Protein AF-A0A8G2BH22-F1 (afdb_monomer_lite)

Organism: NCBI:txid1123362

Secondary structure (DSSP, 8-state):
------------------------PPPPHHHHHHHHHHHHHHHHHH-BTTBEEEE-TTT--EEEEEEEEEEEEEEEETTEEEEEEEEE-TT--EEEEEEEEEEETTEEEEEEEEES-HHHHHHHHHTTSEE-

Radius of gyration: 24.38 Å; chains: 1; bounding box: 88×48×44 Å

Foldseek 3Di:
DDDDDDDDDDDDDPPPPPDDPPDPDPDDPVRLVQQVVQVVVVQVVQDDPQFHFDQDPVVRDTWTWHWDAWDSDWKDQPQKIKTKTWTATPVRDIKIKIFIWHDDPPHIDTPDIDISPVVVVVVCVVVVRIGD

pLDDT: mean 88.22, std 17.77, range [38.31, 98.69]

Structure (mmCIF, N/CA/C/O backbone):
data_AF-A0A8G2BH22-F1
#
_entry.id   AF-A0A8G2BH22-F1
#
loop_
_atom_site.group_PDB
_atom_site.id
_atom_site.type_symbol
_atom_site.label_atom_id
_atom_site.label_alt_id
_atom_site.label_comp_id
_atom_site.label_asym_id
_atom_site.label_entity_id
_atom_site.label_seq_id
_atom_site.pdbx_PDB_ins_code
_atom_site.Cartn_x
_atom_site.Cartn_y
_atom_site.Cartn_z
_atom_site.occupancy
_atom_site.B_iso_or_equiv
_atom_site.auth_seq_id
_atom_site.auth_comp_id
_atom_site.auth_asym_id
_atom_site.auth_atom_id
_atom_site.pdbx_PDB_model_num
ATOM 1 N N . MET A 1 1 ? -70.397 -36.279 26.054 1.00 44.59 1 MET A N 1
ATOM 2 C CA . MET A 1 1 ? -69.258 -36.412 25.121 1.00 44.59 1 MET A CA 1
ATOM 3 C C . MET A 1 1 ? -69.485 -35.428 23.986 1.00 44.59 1 MET A C 1
ATOM 5 O O . MET A 1 1 ? -70.364 -35.688 23.188 1.00 44.59 1 MET A O 1
ATOM 9 N N . ASN A 1 2 ? -68.796 -34.284 23.968 1.00 38.31 2 ASN A N 1
ATOM 10 C CA . ASN A 1 2 ? -68.778 -33.357 22.830 1.00 38.31 2 ASN A CA 1
ATOM 11 C C . ASN A 1 2 ? -67.406 -32.675 22.794 1.00 38.31 2 ASN A C 1
ATOM 13 O O . ASN A 1 2 ? -66.921 -32.197 23.818 1.00 38.31 2 ASN A O 1
ATOM 17 N N . ALA A 1 3 ? -66.767 -32.752 21.629 1.00 43.03 3 ALA A N 1
ATOM 18 C CA . ALA A 1 3 ? -65.348 -32.519 21.411 1.00 43.03 3 ALA A CA 1
ATOM 19 C C . ALA A 1 3 ? -64.932 -31.053 21.621 1.00 43.03 3 ALA A C 1
ATOM 21 O O . ALA A 1 3 ? -65.570 -30.123 21.127 1.00 43.03 3 ALA A O 1
ATOM 22 N N . ILE A 1 4 ? -63.831 -30.874 22.351 1.00 53.16 4 ILE A N 1
ATOM 23 C CA . ILE A 1 4 ? -63.181 -29.593 22.620 1.00 53.16 4 ILE A CA 1
ATOM 24 C C . ILE A 1 4 ? -62.459 -29.137 21.348 1.00 53.16 4 ILE A C 1
ATOM 26 O O . ILE A 1 4 ? -61.616 -29.844 20.802 1.00 53.16 4 ILE A O 1
ATOM 30 N N . ARG A 1 5 ? -62.817 -27.938 20.880 1.00 53.09 5 ARG A N 1
ATOM 31 C CA . ARG A 1 5 ? -62.121 -27.187 19.832 1.00 53.09 5 ARG A CA 1
ATOM 32 C C . ARG A 1 5 ? -60.753 -26.746 20.355 1.00 53.09 5 ARG A C 1
ATOM 34 O O . ARG A 1 5 ? -60.692 -25.911 21.253 1.00 53.09 5 ARG A O 1
ATOM 41 N N . THR A 1 6 ? -59.673 -27.252 19.771 1.00 51.47 6 THR A N 1
ATOM 42 C CA . THR A 1 6 ? -58.315 -26.762 20.041 1.00 51.47 6 THR A CA 1
ATOM 43 C C . THR A 1 6 ? -57.895 -25.826 18.911 1.00 51.47 6 THR A C 1
ATOM 45 O O . THR A 1 6 ? -57.625 -26.265 17.797 1.00 51.47 6 THR A O 1
ATOM 48 N N . ILE A 1 7 ? -57.878 -24.523 19.191 1.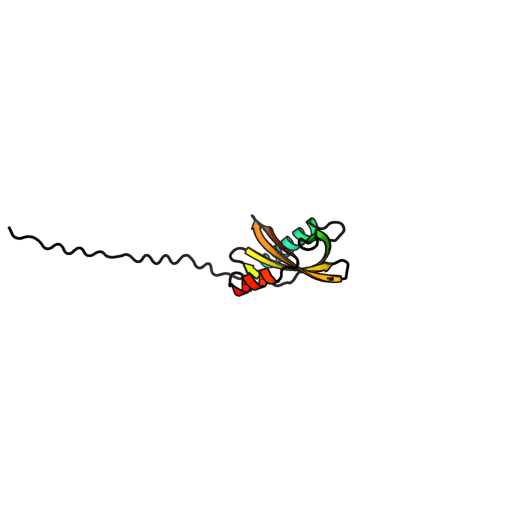00 54.41 7 ILE A N 1
ATOM 49 C CA . ILE A 1 7 ? -57.254 -23.507 18.336 1.00 54.41 7 ILE A CA 1
ATOM 50 C C . ILE A 1 7 ? -55.765 -23.494 18.692 1.00 54.41 7 ILE A C 1
ATOM 52 O O . ILE A 1 7 ? -55.410 -23.161 19.821 1.00 54.41 7 ILE A O 1
ATOM 56 N N . LEU A 1 8 ? -54.900 -23.877 17.751 1.00 46.97 8 LEU A N 1
ATOM 57 C CA . LEU A 1 8 ? -53.452 -23.728 17.892 1.00 46.97 8 LEU A CA 1
ATOM 58 C C . LEU A 1 8 ? -53.056 -22.310 17.458 1.00 46.97 8 LEU A C 1
ATOM 60 O O . LEU A 1 8 ? -53.139 -21.965 16.281 1.00 46.97 8 LEU A O 1
ATOM 64 N N . LEU A 1 9 ? -52.634 -21.493 18.420 1.00 48.66 9 LEU A N 1
ATOM 65 C CA . LEU A 1 9 ? -52.023 -20.188 18.191 1.00 48.66 9 LEU A CA 1
ATOM 66 C C . LEU A 1 9 ? -50.506 -20.402 18.045 1.00 48.66 9 LEU A C 1
ATOM 68 O O . LEU A 1 9 ? -49.825 -20.682 19.029 1.00 48.66 9 LEU A O 1
ATOM 72 N N . VAL A 1 10 ? -49.967 -20.313 16.827 1.00 52.47 10 VAL A N 1
ATOM 73 C CA . VAL A 1 10 ? -48.512 -20.330 16.600 1.00 52.47 10 VAL A CA 1
ATOM 74 C C . VAL A 1 10 ? -48.017 -18.886 16.615 1.00 52.47 10 VAL A C 1
ATOM 76 O O . VAL A 1 10 ? -48.184 -18.148 15.647 1.00 52.47 10 VAL A O 1
ATOM 79 N N . ALA A 1 11 ? -47.430 -18.471 17.737 1.00 52.44 11 ALA A N 1
ATOM 80 C CA . ALA A 1 11 ? -46.702 -17.213 17.848 1.00 52.44 11 ALA A CA 1
ATOM 81 C C . ALA A 1 11 ? -45.309 -17.384 17.217 1.00 52.44 11 ALA A C 1
ATOM 83 O O . ALA A 1 11 ? -44.412 -17.979 17.812 1.00 52.44 11 ALA A O 1
ATOM 84 N N . ALA A 1 12 ? -45.136 -16.887 15.992 1.00 51.59 12 ALA A N 1
ATOM 85 C CA . ALA A 1 12 ? -43.830 -16.787 15.353 1.00 51.59 12 ALA A CA 1
ATOM 86 C C . ALA A 1 12 ? -43.031 -15.648 16.008 1.00 51.59 12 ALA A C 1
ATOM 88 O O . ALA A 1 12 ? -43.294 -14.469 15.770 1.00 51.59 12 ALA A O 1
ATOM 89 N N . LEU A 1 13 ? -42.063 -16.006 16.854 1.00 51.31 13 LEU A N 1
ATOM 90 C CA . LEU A 1 13 ? -41.046 -15.087 17.356 1.00 51.31 13 LEU A CA 1
ATOM 91 C C . LEU A 1 13 ? -40.145 -14.645 16.193 1.00 51.31 13 LEU A C 1
ATOM 93 O O . LEU A 1 13 ? -39.236 -15.367 15.787 1.00 51.31 13 LEU A O 1
ATOM 97 N N . LEU A 1 14 ? -40.382 -13.438 15.677 1.00 52.50 14 LEU A N 1
ATOM 98 C CA . LEU A 1 14 ? -39.398 -12.695 14.896 1.00 52.50 14 LEU A CA 1
ATOM 99 C C . LEU A 1 14 ? -38.264 -12.252 15.829 1.00 52.50 14 LEU A C 1
ATOM 101 O O . LEU A 1 14 ? -38.290 -11.164 16.403 1.00 52.50 14 LEU A O 1
ATOM 105 N N . GLY A 1 15 ? -37.260 -13.110 15.988 1.00 49.06 15 GLY A N 1
ATOM 106 C CA . GLY A 1 15 ? -35.960 -12.707 16.506 1.00 49.06 15 GLY A CA 1
ATOM 107 C C . GLY A 1 15 ? -35.262 -11.823 15.477 1.00 49.06 15 GLY A C 1
ATOM 108 O O . GLY A 1 15 ? -34.546 -12.328 14.616 1.00 49.06 15 GLY A O 1
ATOM 109 N N . LEU A 1 16 ? -35.473 -10.506 15.550 1.00 53.47 16 LEU A N 1
ATOM 110 C CA . LEU A 1 16 ? -34.587 -9.532 14.914 1.00 53.47 16 LEU A CA 1
ATOM 111 C C . LEU A 1 16 ? -33.236 -9.603 15.635 1.00 53.47 16 LEU A C 1
ATOM 113 O O . LEU A 1 16 ? -33.001 -8.914 16.626 1.00 53.47 16 LEU A O 1
ATOM 117 N N . GLY A 1 17 ? -32.352 -10.465 15.140 1.00 46.59 17 GLY A N 1
ATOM 118 C CA . GLY A 1 17 ? -30.933 -10.414 15.455 1.00 46.59 17 GLY A CA 1
ATOM 119 C C . GLY A 1 17 ? -30.333 -9.153 14.844 1.00 46.59 17 GLY A C 1
ATOM 120 O O . GLY A 1 17 ? -29.765 -9.199 13.758 1.00 46.59 17 GLY A O 1
ATOM 121 N N . ALA A 1 18 ? -30.482 -8.016 15.522 1.00 56.12 18 ALA A N 1
ATOM 122 C CA . ALA A 1 18 ? -29.624 -6.867 15.294 1.00 56.12 18 ALA A CA 1
ATOM 123 C C . ALA A 1 18 ? -28.226 -7.258 15.788 1.00 56.12 18 ALA A C 1
ATOM 125 O O . ALA A 1 18 ? -27.941 -7.214 16.984 1.00 56.12 18 ALA A O 1
ATOM 126 N N . GLY A 1 19 ? -27.374 -7.723 14.871 1.00 57.47 19 GLY A N 1
ATOM 127 C CA . GLY A 1 19 ? -25.945 -7.824 15.146 1.00 57.47 19 GLY A CA 1
ATOM 128 C C . GLY A 1 19 ? -25.415 -6.451 15.578 1.00 57.47 19 GLY A C 1
ATOM 129 O O . GLY A 1 19 ? -25.969 -5.432 15.152 1.00 57.47 19 GLY A O 1
ATOM 130 N N . PRO A 1 20 ? -24.383 -6.390 16.435 1.00 52.22 20 PRO A N 1
ATOM 131 C CA . PRO A 1 20 ? -23.809 -5.115 16.823 1.00 52.22 20 PRO A CA 1
ATOM 132 C C . PRO A 1 20 ? -23.284 -4.434 15.558 1.00 52.22 20 PRO A C 1
ATOM 134 O O . PRO A 1 20 ? -22.359 -4.920 14.911 1.00 52.22 20 PRO A O 1
ATOM 137 N N . ALA A 1 21 ? -23.898 -3.314 15.186 1.00 51.19 21 ALA A N 1
ATOM 138 C CA . ALA A 1 21 ? -23.266 -2.364 14.296 1.00 51.19 21 ALA A CA 1
ATOM 139 C C . ALA A 1 21 ? -22.082 -1.784 15.077 1.00 51.19 21 ALA A C 1
ATOM 141 O O . ALA A 1 21 ? -22.263 -0.911 15.927 1.00 51.19 21 ALA A O 1
ATOM 142 N N . SER A 1 22 ? -20.883 -2.327 14.864 1.00 54.88 22 SER A N 1
ATOM 143 C CA . SER A 1 22 ? -19.660 -1.688 15.338 1.00 54.88 22 SER A CA 1
ATOM 144 C C . SER A 1 22 ? -19.598 -0.317 14.679 1.00 54.88 22 SER A C 1
ATOM 146 O O . SER A 1 22 ? -19.439 -0.212 13.466 1.00 54.88 22 SER A O 1
ATOM 148 N N . ALA A 1 23 ? -19.797 0.736 15.467 1.00 55.53 23 ALA A N 1
ATOM 149 C CA . ALA A 1 23 ? -19.577 2.093 15.005 1.00 55.53 23 ALA A CA 1
ATOM 150 C C . ALA A 1 23 ? -18.098 2.212 14.615 1.00 55.53 23 ALA A C 1
ATOM 152 O O . ALA A 1 23 ? -17.227 2.145 15.488 1.00 55.53 23 ALA A O 1
ATOM 153 N N . GLU A 1 24 ? -17.819 2.341 13.314 1.00 62.41 24 GLU A N 1
ATOM 154 C CA . GLU A 1 24 ? -16.472 2.585 12.798 1.00 62.41 24 GLU A CA 1
ATOM 155 C C . GLU A 1 24 ? -15.977 3.915 13.372 1.00 62.41 24 GLU A C 1
ATOM 157 O O . GLU A 1 24 ? -16.323 5.004 12.917 1.00 62.41 24 GLU A O 1
ATOM 162 N N . THR A 1 25 ? -15.231 3.825 14.468 1.00 70.94 25 THR A N 1
ATOM 163 C CA . THR A 1 25 ? -14.669 4.988 15.142 1.00 70.94 25 THR A CA 1
ATOM 164 C C . THR A 1 25 ? -13.361 5.316 14.447 1.00 70.94 25 THR A C 1
ATOM 166 O O . THR A 1 25 ? -12.495 4.449 14.325 1.00 70.94 25 THR A O 1
ATOM 169 N N . SER A 1 26 ? -13.208 6.559 13.989 1.00 83.56 26 SER A N 1
ATOM 170 C CA . SER A 1 26 ? -11.964 7.000 13.361 1.00 83.56 26 SER A CA 1
ATOM 171 C C . SER A 1 26 ? -10.755 6.715 14.270 1.00 83.56 26 SER A C 1
ATOM 173 O O . SER A 1 26 ? -10.856 6.909 15.486 1.00 83.56 26 SER A O 1
ATOM 175 N N . PRO A 1 27 ? -9.593 6.321 13.711 1.00 89.75 27 PRO A N 1
ATOM 176 C CA . PRO A 1 27 ? -8.422 5.988 14.517 1.00 89.75 27 PRO A CA 1
ATOM 177 C C . PRO A 1 27 ? -7.977 7.152 15.406 1.00 89.75 27 PRO A C 1
ATOM 179 O O . PRO A 1 27 ? -7.941 8.309 14.965 1.00 89.75 27 PRO A O 1
ATOM 182 N N . SER A 1 28 ? -7.573 6.849 16.641 1.00 93.50 28 SER A N 1
ATOM 183 C CA . SER A 1 28 ? -6.994 7.858 17.543 1.00 93.50 28 SER A CA 1
ATOM 184 C C . SER A 1 28 ? -5.657 8.395 17.005 1.00 93.50 28 SER A C 1
ATOM 186 O O . SER A 1 28 ? -5.012 7.762 16.173 1.00 93.50 28 SER A O 1
ATOM 188 N N . LEU A 1 29 ? -5.177 9.545 17.494 1.00 94.94 29 LEU A N 1
ATOM 189 C CA . LEU A 1 29 ? -3.883 10.097 17.054 1.00 94.94 29 LEU A CA 1
ATOM 190 C C . LEU A 1 29 ? -2.715 9.119 17.282 1.00 94.94 29 LEU A C 1
ATOM 192 O O . LEU A 1 29 ? -1.891 8.918 16.391 1.00 94.94 29 LEU A O 1
ATOM 196 N N . THR A 1 30 ? -2.670 8.483 18.455 1.00 95.50 30 THR A N 1
ATOM 197 C CA . THR A 1 30 ? -1.665 7.463 18.790 1.00 95.50 30 THR A CA 1
ATOM 198 C C . THR A 1 30 ? -1.737 6.280 17.833 1.00 95.50 30 THR A C 1
ATOM 200 O O . THR A 1 30 ? -0.714 5.746 17.412 1.00 95.50 30 THR A O 1
ATOM 203 N N . GLU A 1 31 ? -2.948 5.894 17.447 1.00 95.81 31 GLU A N 1
ATOM 204 C CA . GLU A 1 31 ? -3.174 4.810 16.508 1.00 95.81 31 GLU A CA 1
ATOM 205 C C . GLU A 1 31 ? -2.714 5.149 15.091 1.00 95.81 31 GLU A C 1
ATOM 207 O O . GLU A 1 31 ? -2.005 4.355 14.473 1.00 95.81 31 GLU A O 1
ATOM 212 N N . LYS A 1 32 ? -3.043 6.353 14.609 1.00 96.44 32 LYS A N 1
ATOM 213 C CA . LYS A 1 32 ? -2.573 6.860 13.315 1.00 96.44 32 LYS A CA 1
ATOM 214 C C . LYS A 1 32 ? -1.048 6.865 13.251 1.00 96.44 32 LYS A C 1
ATOM 216 O O . LYS A 1 32 ? -0.477 6.391 12.274 1.00 96.44 32 LYS A O 1
ATOM 221 N N . ALA A 1 33 ? -0.388 7.337 14.310 1.00 96.94 33 ALA A N 1
ATOM 222 C CA . ALA A 1 33 ? 1.069 7.323 14.402 1.00 96.94 33 ALA A CA 1
ATOM 223 C C . ALA A 1 33 ? 1.635 5.891 14.3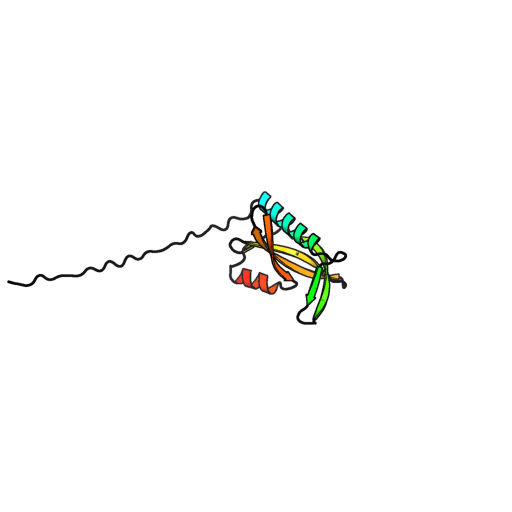78 1.00 96.94 33 ALA A C 1
ATOM 225 O O . ALA A 1 33 ? 2.614 5.624 13.681 1.00 96.94 33 ALA A O 1
ATOM 226 N N . ALA A 1 34 ? 1.008 4.953 15.094 1.00 97.69 34 ALA A N 1
ATOM 227 C CA . ALA A 1 34 ? 1.435 3.557 15.119 1.00 97.69 34 ALA A CA 1
ATOM 228 C C . ALA A 1 34 ? 1.275 2.861 13.755 1.00 97.69 34 ALA A C 1
ATOM 230 O O . ALA A 1 34 ? 2.181 2.130 13.348 1.00 97.69 34 ALA A O 1
ATOM 231 N N . LEU A 1 35 ? 0.173 3.116 13.042 1.00 98.12 35 LEU A N 1
ATOM 232 C CA . LEU A 1 35 ? -0.079 2.633 11.680 1.00 98.12 35 LEU A CA 1
ATOM 233 C C . LEU A 1 35 ? 0.958 3.172 10.690 1.00 98.12 35 LEU A C 1
ATOM 235 O O . LEU A 1 35 ? 1.615 2.390 10.006 1.00 98.12 35 LEU A O 1
ATOM 239 N N . GLN A 1 36 ? 1.171 4.491 10.675 1.00 98.06 36 GLN A N 1
ATOM 240 C CA . GLN A 1 36 ? 2.157 5.147 9.807 1.00 98.06 36 GLN A CA 1
ATOM 241 C C . GLN A 1 36 ? 3.574 4.619 10.068 1.00 98.06 36 GLN A C 1
ATOM 243 O O . GLN A 1 36 ? 4.287 4.241 9.140 1.00 98.06 36 GLN A O 1
ATOM 248 N N . ALA A 1 37 ? 3.963 4.486 11.339 1.00 97.88 37 ALA A N 1
ATOM 249 C CA . ALA A 1 37 ? 5.267 3.940 11.699 1.00 97.88 37 ALA A CA 1
ATOM 250 C C . ALA A 1 37 ? 5.406 2.453 11.326 1.00 97.88 37 ALA A C 1
ATOM 252 O O . ALA A 1 37 ? 6.491 2.005 10.958 1.00 97.88 37 ALA A O 1
ATOM 253 N N . ALA A 1 38 ? 4.333 1.665 11.430 1.00 98.44 38 ALA A N 1
ATOM 254 C CA . ALA A 1 38 ? 4.340 0.262 11.025 1.00 98.44 38 ALA A CA 1
ATOM 255 C C . ALA A 1 38 ? 4.448 0.098 9.502 1.00 98.44 38 ALA A C 1
ATOM 257 O O . ALA A 1 38 ? 5.219 -0.750 9.054 1.00 98.44 38 ALA A O 1
ATOM 258 N N . MET A 1 39 ? 3.750 0.930 8.725 1.00 98.50 39 MET A N 1
ATOM 259 C CA . MET A 1 39 ? 3.875 0.976 7.267 1.00 98.50 39 MET A CA 1
ATOM 260 C C . MET A 1 39 ? 5.294 1.373 6.849 1.00 98.50 39 MET A C 1
ATOM 262 O O . MET A 1 39 ? 5.897 0.667 6.048 1.00 98.50 39 M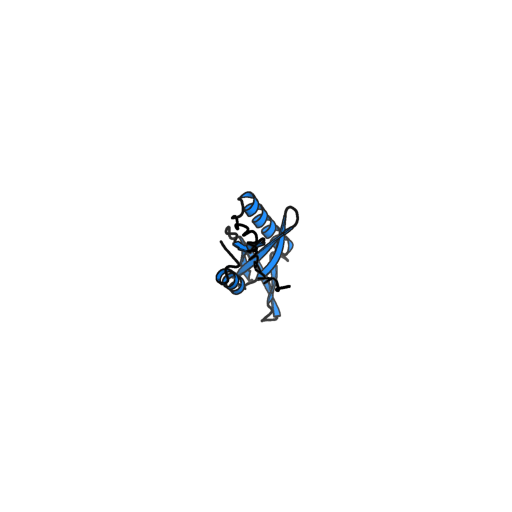ET A O 1
ATOM 266 N N . GLN A 1 40 ? 5.868 2.427 7.440 1.00 98.00 40 GLN A N 1
ATOM 267 C CA . GLN A 1 40 ? 7.240 2.842 7.131 1.00 98.00 40 GLN A CA 1
ATOM 268 C C . GLN A 1 40 ? 8.239 1.709 7.403 1.00 98.00 40 GLN A C 1
ATOM 270 O O . GLN A 1 40 ? 9.016 1.344 6.529 1.00 98.00 40 GLN A O 1
ATOM 275 N N . ARG A 1 41 ? 8.148 1.055 8.570 1.00 98.06 41 ARG A N 1
ATOM 276 C CA . ARG A 1 41 ? 8.988 -0.115 8.888 1.00 98.06 41 ARG A CA 1
ATOM 277 C C . ARG A 1 41 ? 8.751 -1.303 7.956 1.00 98.06 41 ARG A C 1
ATOM 279 O O . ARG A 1 41 ? 9.629 -2.155 7.830 1.00 98.06 41 ARG A O 1
ATOM 286 N N . HIS A 1 42 ? 7.553 -1.457 7.396 1.00 98.31 42 HIS A N 1
ATOM 287 C CA . HIS A 1 42 ? 7.303 -2.468 6.373 1.00 98.31 42 HIS A CA 1
ATOM 288 C C . HIS A 1 42 ? 8.069 -2.112 5.098 1.00 98.31 42 HIS A C 1
ATOM 290 O O . HIS A 1 42 ? 8.879 -2.925 4.666 1.00 98.31 42 HIS A O 1
ATOM 296 N N . ILE A 1 43 ? 7.892 -0.890 4.586 1.00 98.25 43 ILE A N 1
ATOM 297 C CA . ILE A 1 43 ? 8.585 -0.386 3.395 1.00 98.25 43 ILE A CA 1
ATOM 298 C C . ILE A 1 43 ? 10.095 -0.556 3.555 1.00 98.25 43 ILE A C 1
ATOM 300 O O . ILE A 1 43 ? 10.693 -1.288 2.771 1.00 98.25 43 ILE A O 1
ATOM 304 N N . ASP A 1 44 ? 10.685 -0.008 4.621 1.00 98.06 44 ASP A N 1
ATOM 305 C CA . ASP A 1 44 ? 12.133 -0.037 4.869 1.00 98.06 44 ASP A CA 1
ATOM 306 C C . ASP A 1 44 ? 12.712 -1.461 4.855 1.00 98.06 44 ASP A C 1
ATOM 308 O O . ASP A 1 44 ? 13.806 -1.688 4.344 1.00 98.06 44 ASP A O 1
ATOM 312 N N . ARG A 1 45 ? 11.972 -2.446 5.387 1.00 97.88 45 ARG A N 1
ATOM 313 C CA . ARG A 1 45 ? 12.402 -3.857 5.419 1.00 97.88 45 ARG A CA 1
ATOM 314 C C . ARG A 1 45 ? 12.267 -4.574 4.077 1.00 97.88 45 ARG A C 1
ATOM 316 O O . ARG A 1 45 ? 12.841 -5.647 3.922 1.00 97.88 45 ARG A O 1
ATOM 323 N N . THR A 1 46 ? 11.485 -4.028 3.151 1.00 97.38 46 THR A N 1
ATOM 324 C CA . THR A 1 46 ? 11.245 -4.611 1.820 1.00 97.38 46 THR A CA 1
ATOM 325 C C . THR A 1 46 ? 12.116 -4.005 0.723 1.00 97.38 46 THR A C 1
ATOM 327 O O . THR A 1 46 ? 12.115 -4.517 -0.395 1.00 97.38 46 THR A O 1
ATOM 330 N N . LEU A 1 47 ? 12.864 -2.938 1.022 1.00 98.25 47 LEU A N 1
ATOM 331 C CA . LEU A 1 47 ? 13.744 -2.303 0.046 1.00 98.25 47 LEU A CA 1
ATOM 332 C C . LEU A 1 47 ? 14.943 -3.197 -0.298 1.00 98.25 47 LEU A C 1
ATOM 334 O O . LEU A 1 47 ? 15.585 -3.779 0.574 1.00 98.25 47 LEU A O 1
ATOM 338 N N . VAL A 1 48 ? 15.287 -3.217 -1.582 1.00 98.38 48 VAL A N 1
ATOM 339 C CA . VAL A 1 48 ? 16.520 -3.770 -2.145 1.00 98.38 48 VAL A CA 1
ATOM 340 C C . VAL A 1 48 ? 17.231 -2.634 -2.873 1.00 98.38 48 VAL A C 1
ATOM 342 O O . VAL A 1 48 ? 16.732 -2.103 -3.869 1.00 98.38 48 VAL A O 1
ATOM 345 N N . ASP A 1 49 ? 18.379 -2.219 -2.339 1.00 97.25 49 ASP A N 1
ATOM 346 C CA . ASP A 1 49 ? 19.152 -1.074 -2.837 1.00 97.25 49 ASP A CA 1
ATOM 347 C C . ASP A 1 49 ? 18.291 0.190 -3.010 1.00 97.25 49 ASP A C 1
ATOM 349 O O . ASP A 1 49 ? 18.285 0.826 -4.064 1.00 97.25 49 ASP A O 1
ATOM 353 N N . GLY A 1 50 ? 17.502 0.517 -1.980 1.00 97.56 50 GLY A N 1
ATOM 354 C CA . GLY A 1 50 ? 16.675 1.729 -1.923 1.00 97.56 50 GLY A CA 1
ATOM 355 C C . GLY A 1 50 ? 15.325 1.661 -2.644 1.00 97.56 50 GLY A C 1
AT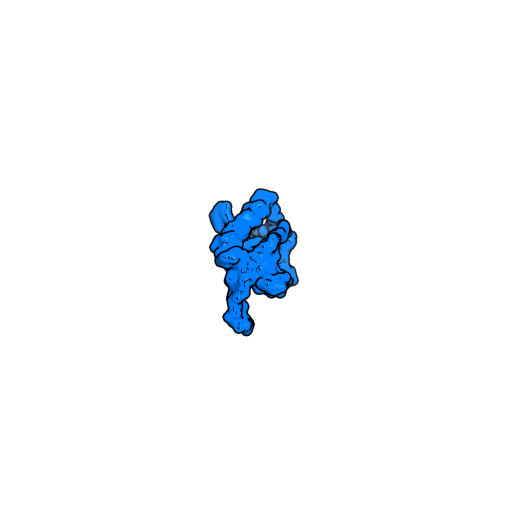OM 356 O O . GLY A 1 50 ? 14.571 2.626 -2.563 1.00 97.56 50 GLY A O 1
ATOM 357 N N . ALA A 1 51 ? 14.983 0.542 -3.293 1.00 98.31 51 ALA A N 1
ATOM 358 C CA . ALA A 1 51 ? 13.727 0.388 -4.029 1.00 98.31 51 ALA A CA 1
ATOM 359 C C . ALA A 1 51 ? 12.960 -0.877 -3.626 1.00 98.31 51 ALA A C 1
ATOM 361 O O . ALA A 1 51 ? 13.559 -1.905 -3.321 1.00 98.31 51 ALA A O 1
ATOM 362 N N . ILE A 1 52 ? 11.630 -0.838 -3.688 1.00 97.81 52 ILE A N 1
ATOM 363 C CA . ILE A 1 52 ? 10.813 -2.055 -3.718 1.00 97.81 52 ILE A CA 1
ATOM 364 C C . ILE A 1 52 ? 10.946 -2.669 -5.113 1.00 97.81 52 ILE A C 1
ATOM 366 O O . ILE A 1 52 ? 10.820 -1.967 -6.115 1.00 97.81 52 ILE A O 1
ATOM 370 N N . LEU A 1 53 ? 11.176 -3.979 -5.178 1.00 97.88 53 LEU A N 1
ATOM 371 C CA . LEU A 1 53 ? 11.148 -4.725 -6.434 1.00 97.88 53 LEU A CA 1
ATOM 372 C C . LEU A 1 53 ? 9.727 -5.230 -6.688 1.00 97.88 53 LEU A C 1
ATOM 374 O O . LEU A 1 53 ? 9.223 -6.082 -5.955 1.00 97.88 53 LEU A O 1
ATOM 378 N N . HIS A 1 54 ? 9.077 -4.698 -7.718 1.00 96.88 54 HIS A N 1
ATOM 379 C CA . HIS A 1 54 ? 7.727 -5.075 -8.114 1.00 96.88 54 HIS A CA 1
ATOM 380 C C . HIS A 1 54 ? 7.752 -5.866 -9.421 1.00 96.88 54 HIS A C 1
ATOM 382 O O . HIS A 1 54 ? 8.172 -5.346 -10.446 1.00 96.88 54 HIS A O 1
ATOM 388 N N . LEU A 1 55 ? 7.275 -7.111 -9.399 1.00 96.00 55 LEU A N 1
ATOM 389 C CA . LEU A 1 55 ? 7.045 -7.880 -10.620 1.00 96.00 55 LEU A CA 1
ATOM 390 C C . LEU A 1 55 ? 5.723 -7.443 -11.260 1.00 96.00 55 LEU A C 1
ATOM 392 O O . LEU A 1 55 ? 4.647 -7.777 -10.753 1.00 96.00 55 LEU A O 1
ATOM 396 N N . ASP A 1 56 ? 5.811 -6.741 -12.384 1.00 93.31 56 ASP A N 1
ATOM 397 C CA . ASP A 1 56 ? 4.652 -6.408 -13.198 1.00 93.31 56 ASP A CA 1
ATOM 398 C C . ASP A 1 56 ? 4.144 -7.674 -13.889 1.00 93.31 56 ASP A C 1
ATOM 400 O O . ASP A 1 56 ? 4.859 -8.334 -14.642 1.00 93.31 56 ASP A O 1
ATOM 404 N N . ARG A 1 57 ? 2.895 -8.051 -13.614 1.00 91.31 57 ARG A N 1
ATOM 405 C CA . ARG A 1 57 ? 2.331 -9.298 -14.149 1.00 91.31 57 ARG A CA 1
ATOM 406 C C . ARG A 1 57 ? 1.949 -9.212 -15.624 1.00 91.31 57 ARG A C 1
ATOM 408 O O . ARG A 1 57 ? 1.796 -10.258 -16.246 1.00 91.31 57 ARG A O 1
ATOM 415 N N . ALA A 1 58 ? 1.730 -8.012 -16.157 1.00 91.31 58 ALA A N 1
ATOM 416 C CA . ALA A 1 58 ? 1.347 -7.823 -17.549 1.00 91.31 58 ALA A CA 1
ATOM 417 C C . ALA A 1 58 ? 2.570 -7.904 -18.470 1.00 91.31 58 ALA A C 1
ATOM 419 O O . ALA A 1 58 ? 2.496 -8.549 -19.515 1.00 91.31 58 ALA A O 1
ATOM 420 N N . SER A 1 59 ? 3.689 -7.289 -18.079 1.00 93.38 59 SER A N 1
ATOM 421 C CA . SER A 1 59 ? 4.937 -7.318 -18.848 1.00 93.38 59 SER A CA 1
ATOM 422 C C . SER A 1 59 ? 5.875 -8.463 -18.459 1.00 93.38 59 SER A C 1
ATOM 424 O O . SER A 1 59 ? 6.656 -8.911 -19.292 1.00 93.38 59 SER A O 1
ATOM 426 N N . GLY A 1 60 ? 5.799 -8.955 -17.219 1.00 96.19 60 GLY A N 1
ATOM 427 C CA . GLY A 1 60 ? 6.750 -9.919 -16.658 1.00 96.19 60 GLY A CA 1
ATOM 428 C C . GLY A 1 60 ? 8.060 -9.291 -16.167 1.00 96.19 60 GLY A C 1
ATOM 429 O O . GLY A 1 60 ? 8.953 -10.019 -15.739 1.00 96.19 60 GLY A O 1
ATOM 430 N N . GLU A 1 61 ? 8.180 -7.963 -16.211 1.00 96.38 61 GLU A N 1
ATOM 431 C CA . GLU A 1 61 ? 9.391 -7.230 -15.836 1.00 96.38 61 GLU A CA 1
ATOM 432 C C . GLU A 1 61 ? 9.410 -6.864 -14.347 1.00 96.38 61 GLU A C 1
ATOM 434 O O . GLU A 1 61 ? 8.373 -6.604 -13.729 1.00 96.38 61 GLU A O 1
ATOM 439 N N . VAL A 1 62 ? 10.612 -6.790 -13.767 1.00 97.31 62 VAL A N 1
ATOM 440 C CA . VAL A 1 62 ? 10.806 -6.286 -12.400 1.00 97.31 62 VAL A CA 1
ATOM 441 C C . VAL A 1 62 ? 11.052 -4.782 -12.441 1.00 97.31 62 VAL A C 1
ATOM 443 O O . VAL A 1 62 ? 12.079 -4.317 -12.927 1.00 97.31 62 VAL A O 1
ATOM 446 N N . GLN A 1 63 ? 10.124 -4.021 -11.874 1.00 97.06 63 GLN A N 1
ATOM 447 C CA . GLN A 1 63 ? 10.218 -2.578 -11.704 1.00 97.06 63 GLN A CA 1
ATOM 448 C C . GLN A 1 63 ? 10.840 -2.229 -10.352 1.00 97.06 63 GLN A C 1
ATOM 450 O O . GLN A 1 63 ? 10.539 -2.853 -9.330 1.00 97.06 63 GLN A O 1
ATOM 455 N N . ARG A 1 64 ? 11.681 -1.194 -10.333 1.00 98.31 64 ARG A N 1
ATOM 456 C CA . ARG A 1 64 ? 12.221 -0.600 -9.107 1.00 98.31 64 ARG A CA 1
ATOM 457 C C . ARG A 1 64 ? 11.358 0.587 -8.709 1.00 98.31 64 ARG A C 1
ATOM 459 O O . ARG A 1 64 ? 11.238 1.539 -9.471 1.00 98.31 64 ARG A O 1
ATOM 466 N N . LEU A 1 65 ? 10.761 0.518 -7.523 1.00 98.56 65 LEU A N 1
ATOM 467 C CA . LEU A 1 65 ? 9.880 1.552 -6.991 1.00 98.56 65 LEU A CA 1
ATOM 468 C C . LEU A 1 65 ? 10.542 2.239 -5.795 1.00 98.56 65 LEU A C 1
ATOM 470 O O . LEU A 1 65 ? 10.735 1.632 -4.741 1.00 98.56 65 LEU A O 1
ATOM 474 N N . HIS A 1 66 ? 10.874 3.515 -5.951 1.00 98.50 66 HIS A N 1
ATOM 475 C CA . HIS A 1 66 ? 11.567 4.333 -4.957 1.00 98.50 66 HIS A CA 1
ATOM 476 C C . HIS A 1 66 ? 10.560 5.086 -4.079 1.00 98.50 66 HIS A C 1
ATOM 478 O O . HIS A 1 66 ? 9.711 5.795 -4.626 1.00 98.50 66 HIS A O 1
ATOM 484 N N . PRO A 1 67 ? 10.612 4.953 -2.742 1.00 98.06 67 PRO A N 1
ATOM 485 C CA . PRO A 1 67 ? 9.666 5.618 -1.849 1.00 98.06 67 PRO A CA 1
ATOM 486 C C . PRO A 1 67 ? 9.839 7.142 -1.878 1.00 98.06 67 PRO A C 1
ATOM 488 O O . PRO A 1 67 ? 10.958 7.647 -1.825 1.00 98.06 67 PRO A O 1
ATOM 491 N N . VAL A 1 68 ? 8.724 7.879 -1.909 1.00 97.81 68 VAL A N 1
ATOM 492 C CA . VAL A 1 68 ? 8.701 9.348 -1.840 1.00 97.81 68 VAL A CA 1
ATOM 493 C C . VAL A 1 68 ? 8.064 9.845 -0.548 1.00 97.81 68 VAL A C 1
ATOM 495 O O . VAL A 1 68 ? 8.728 10.513 0.240 1.00 97.81 68 VAL A O 1
ATOM 498 N N . THR A 1 69 ? 6.774 9.574 -0.330 1.00 96.19 69 THR A N 1
ATOM 499 C CA . THR A 1 69 ? 6.059 10.104 0.840 1.00 96.19 69 THR A CA 1
ATOM 500 C C . THR A 1 69 ? 4.800 9.312 1.184 1.00 96.19 69 THR A C 1
ATOM 502 O O . THR A 1 69 ? 4.080 8.844 0.302 1.00 96.19 69 THR A O 1
ATOM 505 N N . ALA A 1 70 ? 4.505 9.214 2.479 1.00 95.50 70 ALA A N 1
ATOM 506 C CA . ALA A 1 70 ? 3.247 8.685 2.989 1.00 95.50 70 ALA A CA 1
ATOM 507 C C . ALA A 1 70 ? 2.149 9.753 2.957 1.00 95.50 70 ALA A C 1
ATOM 509 O O . ALA A 1 70 ? 2.379 10.914 3.308 1.00 95.50 70 ALA A O 1
ATOM 510 N N . HIS A 1 71 ? 0.920 9.359 2.620 1.00 95.25 71 HIS A N 1
ATOM 511 C CA . HIS A 1 71 ? -0.232 10.245 2.784 1.00 95.25 71 HIS A CA 1
ATOM 512 C C . HIS A 1 71 ? -0.721 10.205 4.242 1.00 95.25 71 HIS A C 1
ATOM 514 O O . HIS A 1 71 ? -0.773 9.132 4.848 1.00 95.25 71 HIS A O 1
ATOM 520 N N . PRO A 1 72 ? -1.119 11.350 4.833 1.00 92.69 72 PRO A N 1
ATOM 521 C CA . PRO A 1 72 ? -1.534 11.405 6.238 1.00 92.69 72 PRO A CA 1
ATOM 522 C C . PRO A 1 72 ? -2.922 10.796 6.489 1.00 92.69 72 PRO A C 1
ATOM 524 O O . PRO A 1 72 ? -3.267 10.479 7.629 1.00 92.69 72 PRO A O 1
ATOM 527 N N . MET A 1 73 ? -3.739 10.667 5.441 1.00 94.75 73 MET A N 1
ATOM 528 C CA . MET A 1 73 ? -5.073 10.081 5.524 1.00 94.75 73 MET A CA 1
ATOM 529 C C . MET A 1 73 ? -4.972 8.560 5.671 1.00 94.75 73 MET A C 1
ATOM 531 O O . MET A 1 73 ? -4.255 7.903 4.922 1.00 94.75 73 MET A O 1
ATOM 535 N N . ILE A 1 74 ? -5.722 8.017 6.629 1.00 96.88 74 ILE A N 1
ATOM 536 C CA . ILE A 1 74 ? -5.873 6.580 6.858 1.00 96.88 74 ILE A CA 1
ATOM 537 C C . ILE A 1 74 ? -7.328 6.245 6.590 1.00 96.88 74 ILE A C 1
ATOM 539 O O . ILE A 1 74 ? -8.202 6.877 7.180 1.00 96.88 74 ILE A O 1
ATOM 543 N N . LEU A 1 75 ? -7.567 5.273 5.720 1.00 97.00 75 LEU A N 1
ATOM 544 C CA . LEU A 1 75 ? -8.907 4.796 5.404 1.00 97.00 75 LEU A CA 1
ATOM 545 C C . LEU A 1 75 ? -9.237 3.570 6.256 1.00 97.00 75 LEU A C 1
ATOM 547 O O . LEU A 1 75 ? -8.335 2.820 6.640 1.00 97.00 75 LEU A O 1
ATOM 551 N N . ILE A 1 76 ? -10.519 3.363 6.532 1.00 96.94 76 ILE A N 1
ATOM 552 C CA . ILE A 1 76 ? -11.024 2.235 7.322 1.00 96.94 76 ILE A CA 1
ATOM 553 C C . ILE A 1 76 ? -11.566 1.177 6.360 1.00 96.94 76 ILE A C 1
ATOM 555 O O . ILE A 1 76 ? -12.271 1.514 5.415 1.00 96.94 76 ILE A O 1
ATOM 559 N N . TYR A 1 77 ? -11.218 -0.090 6.581 1.00 95.94 77 TYR A N 1
ATOM 560 C CA . TYR A 1 77 ? -11.704 -1.252 5.832 1.00 95.94 77 TYR A CA 1
ATOM 561 C C . TYR A 1 77 ? -12.233 -2.297 6.823 1.00 95.94 77 TYR A C 1
ATOM 563 O O . TYR A 1 77 ? -11.521 -3.235 7.190 1.00 95.94 77 TYR A O 1
ATOM 571 N N . GLY A 1 78 ? -13.456 -2.105 7.324 1.00 93.44 78 GLY A N 1
ATOM 572 C CA . GLY A 1 78 ? -13.975 -2.886 8.447 1.00 93.44 78 GLY A CA 1
ATOM 573 C C . GLY A 1 78 ? -13.086 -2.724 9.686 1.00 93.44 78 GLY A C 1
ATOM 574 O O . GLY A 1 78 ? -12.887 -1.624 10.187 1.00 93.44 78 GLY A O 1
ATOM 575 N N . GLU A 1 79 ? -12.488 -3.816 10.167 1.00 93.56 79 GLU A N 1
ATOM 576 C CA . GLU A 1 79 ? -11.544 -3.788 11.303 1.00 93.56 79 GLU A CA 1
ATOM 577 C C . GLU A 1 79 ? -10.085 -3.501 10.890 1.00 93.56 79 GLU A C 1
ATOM 579 O O . GLU A 1 79 ? -9.152 -3.605 11.696 1.00 93.56 79 GLU A O 1
ATOM 584 N N . HIS A 1 80 ? -9.866 -3.204 9.611 1.00 97.31 80 HIS A N 1
ATOM 585 C CA . HIS A 1 80 ? -8.559 -3.005 8.999 1.00 97.31 80 HIS A CA 1
ATOM 586 C C . HIS A 1 80 ? -8.390 -1.568 8.509 1.00 97.31 80 HIS A C 1
ATOM 588 O O . HIS A 1 80 ? -9.304 -0.748 8.570 1.00 97.31 80 HIS A O 1
ATOM 594 N N . PHE A 1 81 ? -7.198 -1.267 8.004 1.00 98.06 81 PHE A N 1
ATOM 595 C CA . PHE A 1 81 ? -6.829 0.074 7.565 1.00 98.06 81 PHE A CA 1
ATOM 596 C C . PHE A 1 81 ? -6.210 0.040 6.175 1.00 98.06 81 PHE A C 1
ATOM 598 O O . PHE A 1 81 ? -5.550 -0.936 5.824 1.00 98.06 81 PHE A O 1
ATOM 605 N N . VAL A 1 82 ? -6.372 1.118 5.411 1.00 98.44 82 VAL A N 1
ATOM 606 C CA . VAL A 1 82 ? -5.643 1.333 4.155 1.00 98.44 82 VAL A CA 1
ATOM 607 C C . VAL A 1 82 ? -4.819 2.605 4.270 1.00 98.44 82 VAL A C 1
ATOM 609 O O . VAL A 1 82 ? -5.345 3.672 4.600 1.00 98.44 82 VAL A O 1
ATOM 612 N N . LEU A 1 83 ? -3.517 2.486 4.022 1.00 98.38 83 LEU A N 1
ATOM 613 C CA . LEU A 1 83 ? -2.575 3.599 4.007 1.00 98.38 83 LEU A CA 1
ATOM 614 C C . LEU A 1 83 ? -1.966 3.719 2.611 1.00 98.38 83 LEU A C 1
ATOM 616 O O . LEU A 1 83 ? -1.485 2.738 2.053 1.00 98.38 83 LEU A O 1
ATOM 620 N N . CYS A 1 84 ? -1.992 4.925 2.052 1.00 97.88 84 CYS A N 1
ATOM 621 C CA . CYS A 1 84 ? -1.457 5.207 0.721 1.00 97.88 84 CYS A CA 1
ATOM 622 C C . CYS A 1 84 ? -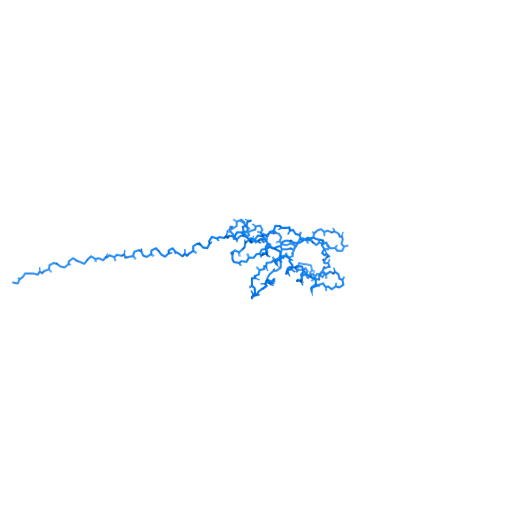0.042 5.788 0.830 1.00 97.88 84 CYS A C 1
ATOM 624 O O . CYS A 1 84 ? 0.232 6.612 1.710 1.00 97.88 84 CYS A O 1
ATOM 626 N N . PHE A 1 85 ? 0.839 5.400 -0.086 1.00 98.25 85 PHE A N 1
ATOM 627 C CA . PHE A 1 85 ? 2.210 5.895 -0.154 1.00 98.25 85 PHE A CA 1
ATOM 628 C C . PHE A 1 85 ? 2.621 6.101 -1.616 1.00 98.25 85 PHE A C 1
ATOM 630 O O . PHE A 1 85 ? 2.363 5.251 -2.470 1.00 98.25 85 PHE A O 1
ATOM 637 N N . ASP A 1 86 ? 3.266 7.227 -1.905 1.00 97.88 86 ASP A N 1
ATOM 638 C CA . ASP A 1 86 ? 3.754 7.542 -3.245 1.00 97.88 86 ASP A CA 1
ATOM 639 C C . ASP A 1 86 ? 5.143 6.946 -3.478 1.00 97.88 86 ASP A C 1
ATOM 641 O O . ASP A 1 86 ? 6.075 7.184 -2.701 1.00 97.88 86 ASP A O 1
ATOM 645 N N . PHE A 1 87 ? 5.291 6.225 -4.588 1.00 98.50 87 PHE A N 1
ATOM 646 C CA . PHE A 1 87 ? 6.574 5.767 -5.110 1.00 98.50 87 PHE A CA 1
ATOM 647 C C . PHE A 1 87 ? 6.836 6.346 -6.502 1.00 98.50 87 PHE A C 1
ATOM 649 O O . PHE A 1 87 ? 5.943 6.894 -7.157 1.00 98.50 87 PHE A O 1
ATOM 656 N N . ARG A 1 88 ? 8.082 6.225 -6.962 1.00 98.44 88 ARG A N 1
ATOM 657 C CA . ARG A 1 88 ? 8.511 6.566 -8.322 1.00 98.44 88 ARG A CA 1
ATOM 658 C C . ARG A 1 88 ? 9.214 5.384 -8.966 1.00 98.44 88 ARG A C 1
ATOM 660 O O . ARG A 1 88 ? 9.986 4.716 -8.288 1.00 98.44 88 ARG A O 1
ATOM 667 N N . ASP A 1 89 ? 8.964 5.138 -10.245 1.00 97.81 89 ASP A N 1
ATOM 668 C CA . ASP A 1 89 ? 9.782 4.200 -11.020 1.00 97.81 89 ASP A CA 1
ATOM 669 C C . ASP A 1 89 ? 11.128 4.834 -11.435 1.00 97.81 89 ASP A C 1
ATOM 671 O O . ASP A 1 89 ? 11.379 6.019 -11.189 1.00 97.81 89 ASP A O 1
ATOM 675 N N . ASP A 1 90 ? 11.999 4.058 -12.085 1.00 97.56 90 ASP A N 1
ATOM 676 C CA . ASP A 1 90 ? 13.296 4.545 -12.588 1.00 97.56 90 ASP A CA 1
ATOM 677 C C . ASP A 1 90 ? 13.163 5.627 -13.682 1.00 97.56 90 ASP A C 1
ATOM 679 O O . ASP A 1 90 ? 14.110 6.370 -13.939 1.00 97.56 90 ASP A O 1
ATOM 683 N N . ALA A 1 91 ? 11.992 5.752 -14.316 1.00 97.06 91 ALA A N 1
ATOM 684 C CA . ALA A 1 91 ? 11.686 6.812 -15.275 1.00 97.06 91 ALA A CA 1
ATOM 685 C C . ALA A 1 91 ? 11.108 8.078 -14.602 1.00 97.06 91 ALA A C 1
ATOM 687 O O . ALA A 1 91 ? 10.885 9.088 -15.271 1.00 97.06 91 ALA A O 1
ATOM 688 N N . GLY A 1 92 ? 10.884 8.053 -13.283 1.00 97.31 92 GLY A N 1
ATOM 689 C CA . GLY A 1 92 ? 10.310 9.150 -12.504 1.00 97.31 92 GLY A CA 1
ATOM 690 C C . GLY A 1 92 ? 8.778 9.228 -12.538 1.00 97.31 92 GLY A C 1
ATOM 691 O O . GLY A 1 92 ? 8.198 10.188 -12.008 1.00 97.31 92 GLY A O 1
ATOM 692 N N . ASN A 1 93 ? 8.087 8.243 -13.114 1.00 97.44 93 ASN A N 1
ATOM 693 C CA . ASN A 1 93 ? 6.627 8.194 -13.118 1.00 97.44 93 ASN A CA 1
ATOM 694 C C . ASN A 1 93 ? 6.099 7.864 -11.724 1.00 97.44 93 ASN A C 1
ATOM 696 O O . ASN A 1 93 ? 6.707 7.099 -10.980 1.00 97.44 93 ASN A O 1
ATOM 700 N N . ASN A 1 94 ? 4.955 8.448 -11.360 1.00 97.06 94 ASN A N 1
ATOM 701 C CA . ASN A 1 94 ? 4.327 8.172 -10.072 1.00 97.06 94 ASN A CA 1
ATOM 702 C C . ASN A 1 94 ? 3.704 6.776 -10.069 1.00 97.06 94 ASN A C 1
ATOM 704 O O . ASN A 1 94 ? 2.862 6.482 -10.915 1.00 97.06 94 ASN A O 1
ATOM 708 N N . VAL A 1 95 ? 4.048 5.974 -9.067 1.00 97.50 95 VAL A N 1
ATOM 709 C CA . VAL A 1 95 ? 3.489 4.641 -8.849 1.00 97.50 95 VAL A CA 1
ATOM 710 C C . VAL A 1 95 ? 2.902 4.609 -7.436 1.00 97.50 95 VAL A C 1
ATOM 712 O O . VAL A 1 95 ? 3.639 4.411 -6.472 1.00 97.50 95 VAL A O 1
ATOM 715 N N . PRO A 1 96 ? 1.597 4.877 -7.256 1.00 97.06 96 PRO A N 1
ATOM 716 C CA . PRO A 1 96 ? 0.989 4.816 -5.934 1.00 97.06 96 PRO A CA 1
ATOM 717 C C . PRO A 1 96 ? 0.915 3.364 -5.455 1.00 97.06 96 PRO A C 1
ATOM 719 O O . PRO A 1 96 ? 0.617 2.455 -6.237 1.00 97.06 96 PRO A O 1
ATOM 722 N N . ILE A 1 97 ? 1.154 3.158 -4.163 1.00 98.44 97 ILE A N 1
ATOM 723 C CA . ILE A 1 97 ? 0.962 1.869 -3.503 1.00 98.44 97 ILE A CA 1
ATOM 724 C C . ILE A 1 97 ? 0.004 2.056 -2.331 1.00 98.44 97 ILE A C 1
ATOM 726 O O . ILE A 1 97 ? 0.235 2.890 -1.453 1.00 98.44 97 ILE A O 1
ATOM 730 N N . ASP A 1 98 ? -1.055 1.251 -2.313 1.00 98.62 98 ASP A N 1
ATOM 731 C CA . ASP A 1 98 ? -2.032 1.227 -1.230 1.00 98.62 98 ASP A CA 1
ATOM 732 C C . ASP A 1 98 ? -1.771 -0.027 -0.358 1.00 98.62 98 ASP A C 1
ATOM 734 O O . ASP A 1 98 ? -1.849 -1.170 -0.823 1.00 98.62 98 ASP A O 1
ATOM 738 N N . TYR A 1 99 ? -1.414 0.184 0.913 1.00 98.69 99 TYR A N 1
ATOM 739 C CA . TYR A 1 99 ? -1.098 -0.861 1.891 1.00 98.69 99 TYR A CA 1
ATOM 740 C C . TYR A 1 99 ? -2.293 -1.144 2.795 1.00 98.69 99 TYR A C 1
ATOM 742 O O . TYR A 1 99 ? -2.750 -0.270 3.532 1.00 98.69 99 TYR A O 1
ATOM 750 N N . TYR A 1 100 ? -2.753 -2.390 2.796 1.00 98.69 100 TYR A N 1
ATOM 751 C CA . TYR A 1 100 ? -3.848 -2.853 3.637 1.00 98.69 100 TYR A CA 1
ATOM 752 C C . TYR A 1 100 ? -3.279 -3.502 4.891 1.00 98.69 100 TYR A C 1
ATOM 754 O O . TYR A 1 100 ? -2.479 -4.442 4.823 1.00 98.69 100 TYR A O 1
ATOM 762 N N . MET A 1 101 ? -3.682 -2.984 6.045 1.00 98.62 101 MET A N 1
ATOM 763 C CA . MET A 1 101 ? -3.060 -3.272 7.326 1.00 98.62 101 MET A CA 1
ATOM 764 C C . MET A 1 101 ? -4.058 -3.822 8.335 1.00 98.62 101 MET A C 1
ATOM 766 O O . MET A 1 101 ? -5.156 -3.293 8.501 1.00 98.62 101 MET A O 1
ATOM 770 N N . ALA A 1 102 ? -3.642 -4.855 9.058 1.00 98.12 102 ALA A N 1
ATOM 771 C CA . ALA A 1 102 ? -4.400 -5.460 10.143 1.00 98.12 102 ALA A CA 1
ATOM 772 C C . ALA A 1 102 ? -3.651 -5.298 11.469 1.00 98.12 102 ALA A C 1
ATOM 774 O O . ALA A 1 102 ? -2.418 -5.231 11.506 1.00 98.12 102 ALA A O 1
ATOM 775 N N . ARG A 1 103 ? -4.401 -5.260 12.573 1.00 97.06 103 ARG A N 1
ATOM 776 C CA . ARG A 1 103 ? -3.828 -5.353 13.920 1.00 97.06 103 ARG A CA 1
ATOM 777 C C . ARG A 1 103 ? -3.212 -6.736 14.116 1.00 97.06 103 ARG A C 1
ATOM 779 O O . ARG A 1 103 ? -3.834 -7.747 13.805 1.00 97.06 103 ARG A O 1
ATOM 786 N N . GLN A 1 104 ? -2.015 -6.780 14.687 1.00 95.38 104 GLN A N 1
ATOM 787 C CA . GLN A 1 104 ? -1.349 -8.015 15.084 1.00 95.38 104 GLN A CA 1
ATOM 788 C C . GLN A 1 104 ? -0.664 -7.803 16.438 1.00 95.38 104 GLN A C 1
ATOM 790 O O . GLN A 1 104 ? 0.387 -7.165 16.532 1.00 95.38 104 GLN A O 1
ATOM 795 N N . GLY A 1 105 ? -1.280 -8.322 17.504 1.00 90.88 105 GLY A N 1
ATOM 796 C CA . GLY A 1 105 ? -0.836 -8.065 18.875 1.00 90.88 105 GLY A CA 1
ATOM 797 C C . GLY A 1 105 ? -0.841 -6.565 19.189 1.00 90.88 105 GLY A C 1
ATOM 798 O O . GLY A 1 105 ? -1.847 -5.892 18.989 1.00 90.88 105 GLY A O 1
ATOM 799 N N . GLY A 1 106 ? 0.293 -6.036 19.653 1.00 91.44 106 GLY A N 1
ATOM 800 C CA . GLY A 1 106 ? 0.483 -4.604 19.928 1.00 91.44 106 GLY A CA 1
ATOM 801 C C . GLY A 1 106 ? 0.947 -3.763 18.729 1.00 91.44 106 GLY A C 1
ATOM 802 O O . GLY A 1 106 ? 1.410 -2.642 18.929 1.00 91.44 106 GLY A O 1
ATOM 803 N N . SER A 1 107 ? 0.904 -4.292 17.501 1.00 95.50 107 SER A N 1
ATOM 804 C CA . SER A 1 107 ? 1.366 -3.594 16.293 1.00 95.50 107 SER A CA 1
ATOM 805 C C . SER A 1 107 ? 0.411 -3.777 15.109 1.00 95.50 107 SER A C 1
ATOM 807 O O . SER A 1 107 ? -0.693 -4.301 15.258 1.00 95.50 107 SER A O 1
ATOM 809 N N . TYR A 1 108 ? 0.849 -3.340 13.928 1.00 98.44 108 TYR A N 1
ATOM 810 C CA . TYR A 1 108 ? 0.140 -3.498 12.662 1.00 98.44 108 TYR A CA 1
ATOM 811 C C . TYR A 1 108 ? 1.032 -4.187 11.640 1.00 98.44 108 TYR A C 1
ATOM 813 O O . TYR A 1 108 ? 2.245 -3.967 11.614 1.00 98.44 108 TYR A O 1
ATOM 821 N N . THR A 1 109 ? 0.419 -4.992 10.782 1.00 98.25 109 THR A N 1
ATOM 822 C CA . THR A 1 109 ? 1.102 -5.692 9.696 1.00 98.25 109 THR A CA 1
ATOM 823 C C . THR A 1 109 ? 0.367 -5.484 8.382 1.00 98.25 109 THR A C 1
ATOM 825 O O . THR A 1 109 ? -0.857 -5.357 8.372 1.00 98.25 109 THR A O 1
ATOM 828 N N . VAL A 1 110 ? 1.114 -5.454 7.282 1.00 98.56 110 VAL A N 1
ATOM 829 C CA . VAL A 1 110 ? 0.555 -5.416 5.928 1.00 98.56 110 VAL A CA 1
ATOM 830 C C . VAL A 1 110 ? 0.105 -6.827 5.557 1.00 98.56 110 VAL A C 1
ATOM 832 O O . VAL A 1 110 ? 0.910 -7.756 5.611 1.00 98.56 110 VAL A O 1
ATOM 835 N N . PHE A 1 111 ? -1.164 -6.992 5.183 1.00 98.38 111 PHE A N 1
ATOM 836 C CA . PHE A 1 111 ? -1.698 -8.266 4.683 1.00 98.38 111 PHE A CA 1
ATOM 837 C C . PHE A 1 111 ? -1.971 -8.245 3.174 1.00 98.38 111 PHE A C 1
ATOM 839 O O . PHE A 1 111 ? -2.086 -9.305 2.560 1.00 98.38 111 PHE A O 1
ATOM 846 N N . HIS A 1 112 ? -2.075 -7.058 2.572 1.00 98.44 112 HIS A N 1
ATOM 847 C CA . HIS A 1 112 ? -2.206 -6.895 1.130 1.00 98.44 112 HIS A CA 1
ATOM 848 C C . HIS A 1 112 ? -1.553 -5.588 0.666 1.00 98.44 112 HIS A C 1
ATOM 850 O O . HIS A 1 112 ? -1.607 -4.575 1.364 1.00 98.44 112 HIS A O 1
ATOM 856 N N . THR A 1 113 ? -0.957 -5.626 -0.524 1.00 98.12 113 THR A N 1
ATOM 857 C CA . THR A 1 113 ? -0.275 -4.495 -1.156 1.00 98.12 113 THR A CA 1
ATOM 858 C C . THR A 1 113 ? -0.803 -4.354 -2.576 1.00 98.12 113 THR A C 1
ATOM 860 O O . THR A 1 113 ? -0.609 -5.252 -3.395 1.00 98.12 113 THR A O 1
ATOM 863 N N . ALA A 1 114 ? -1.453 -3.230 -2.865 1.00 97.81 114 ALA A N 1
ATOM 864 C CA . ALA A 1 114 ? -1.970 -2.906 -4.186 1.00 97.81 114 ALA A CA 1
ATOM 865 C C . ALA A 1 114 ? -1.012 -1.923 -4.870 1.00 97.81 114 ALA A C 1
ATOM 867 O O . ALA A 1 114 ? -1.000 -0.732 -4.561 1.00 97.81 114 ALA A O 1
ATOM 868 N N . VAL A 1 115 ? -0.164 -2.435 -5.765 1.00 97.75 115 VAL A N 1
ATOM 869 C CA . VAL A 1 115 ? 0.816 -1.634 -6.514 1.00 97.75 115 VAL A CA 1
ATOM 870 C C . VAL A 1 115 ? 0.183 -1.153 -7.810 1.00 97.75 115 VAL A C 1
ATOM 872 O O . VAL A 1 115 ? -0.284 -1.978 -8.589 1.00 97.75 115 VAL A O 1
ATOM 875 N N . ALA A 1 116 ? 0.162 0.164 -8.030 1.00 95.50 116 ALA A N 1
ATOM 876 C CA . ALA A 1 116 ? -0.432 0.794 -9.213 1.00 95.50 116 ALA A CA 1
ATOM 877 C C . ALA A 1 116 ? -1.910 0.422 -9.472 1.00 95.50 116 ALA A C 1
ATOM 879 O O . ALA A 1 116 ? -2.433 0.672 -10.555 1.00 95.50 116 ALA A O 1
ATOM 880 N N . ASP A 1 117 ? -2.606 -0.129 -8.476 1.00 95.75 117 ASP A N 1
ATOM 881 C CA . ASP A 1 117 ? -3.980 -0.623 -8.595 1.00 95.75 117 ASP A CA 1
ATOM 882 C C . ASP A 1 117 ? -4.941 0.264 -7.800 1.00 95.75 117 ASP A C 1
ATOM 884 O O . ASP A 1 117 ? -5.576 -0.129 -6.820 1.00 95.75 117 ASP A O 1
ATOM 888 N N . ARG A 1 118 ? -5.027 1.526 -8.231 1.00 93.88 118 ARG A N 1
ATOM 889 C CA . ARG A 1 118 ? -5.950 2.492 -7.624 1.00 93.88 118 ARG A CA 1
ATOM 890 C C . ARG A 1 118 ? -7.417 2.115 -7.866 1.00 93.88 118 ARG A C 1
ATOM 892 O O . ARG A 1 118 ? -8.281 2.547 -7.104 1.00 93.88 118 ARG A O 1
ATOM 899 N N . ALA A 1 119 ? -7.692 1.318 -8.899 1.00 96.81 119 ALA A N 1
ATOM 900 C CA . ALA A 1 119 ? -9.033 0.840 -9.209 1.00 96.81 119 ALA A CA 1
ATOM 901 C C . ALA A 1 119 ? -9.588 -0.016 -8.063 1.00 96.81 119 ALA A C 1
ATOM 903 O O . ALA A 1 119 ? -10.697 0.250 -7.610 1.00 96.81 119 ALA A O 1
ATOM 904 N N . LEU A 1 120 ? -8.789 -0.934 -7.502 1.00 97.56 120 LEU A N 1
ATOM 905 C CA . LEU A 1 120 ? -9.206 -1.734 -6.346 1.00 97.56 120 LEU A CA 1
ATOM 906 C C . LEU A 1 120 ? -9.698 -0.866 -5.180 1.00 97.56 120 LEU A C 1
ATOM 908 O O . LEU A 1 120 ? -10.779 -1.101 -4.640 1.00 97.56 120 LEU A O 1
ATOM 912 N N . LEU A 1 121 ? -8.925 0.153 -4.790 1.00 97.19 121 LEU A N 1
ATOM 913 C CA . LEU A 1 121 ? -9.320 1.038 -3.695 1.00 97.19 121 LEU A CA 1
ATOM 914 C C . LEU A 1 121 ? -10.611 1.798 -4.030 1.00 97.19 121 LEU A C 1
ATOM 916 O O . LEU A 1 121 ? -11.506 1.901 -3.190 1.00 97.19 121 LEU A O 1
ATOM 920 N N . GLN A 1 122 ? -10.726 2.313 -5.255 1.00 97.62 122 GLN A N 1
ATOM 921 C CA . GLN A 1 122 ? -11.915 3.038 -5.707 1.00 97.62 122 GLN A CA 1
ATOM 922 C C . GLN A 1 122 ? -13.164 2.153 -5.708 1.00 97.62 122 GLN A C 1
ATOM 924 O O . GLN A 1 122 ? -14.208 2.593 -5.229 1.00 97.62 122 GLN A O 1
ATOM 929 N N . ASP A 1 123 ? -13.052 0.906 -6.159 1.00 98.31 123 ASP A N 1
ATOM 930 C CA . ASP A 1 123 ? -14.150 -0.061 -6.171 1.00 98.31 123 ASP A CA 1
ATOM 931 C C . ASP A 1 123 ? -14.592 -0.425 -4.749 1.00 98.31 123 ASP A C 1
ATOM 933 O O . ASP A 1 123 ? -15.788 -0.497 -4.460 1.00 98.31 123 ASP A O 1
ATOM 937 N N . LEU A 1 124 ? -13.643 -0.595 -3.822 1.00 98.12 124 LEU A N 1
ATOM 938 C CA . LEU A 1 124 ? -13.951 -0.840 -2.413 1.00 98.12 124 LEU A CA 1
ATOM 939 C C . LEU A 1 124 ? -14.647 0.359 -1.756 1.00 98.12 124 LEU A C 1
ATOM 941 O O . LEU A 1 124 ? -15.579 0.166 -0.970 1.00 98.12 124 LEU A O 1
ATOM 945 N N . MET A 1 125 ? -14.237 1.584 -2.088 1.00 97.06 125 MET A N 1
ATOM 946 C CA . MET A 1 125 ? -14.909 2.802 -1.627 1.00 97.06 125 MET A CA 1
ATOM 947 C C . MET A 1 125 ? -16.314 2.932 -2.227 1.00 97.06 125 MET A C 1
ATOM 949 O O . MET A 1 125 ? -17.266 3.216 -1.503 1.00 97.06 125 MET A O 1
ATOM 953 N N . ALA A 1 126 ? -16.470 2.678 -3.529 1.00 97.75 126 ALA A N 1
ATOM 954 C CA . ALA A 1 126 ? -17.762 2.715 -4.213 1.00 97.75 126 ALA A CA 1
ATOM 955 C C . ALA A 1 126 ? -18.738 1.664 -3.659 1.00 97.75 126 ALA A C 1
ATOM 957 O O . ALA A 1 126 ? -19.934 1.922 -3.544 1.00 97.75 126 ALA A O 1
ATOM 958 N N . ALA A 1 127 ? -18.221 0.502 -3.252 1.00 97.62 127 ALA A N 1
ATOM 959 C CA . ALA A 1 127 ? -18.982 -0.550 -2.587 1.00 97.62 127 ALA A CA 1
ATOM 960 C C . ALA A 1 127 ? -19.264 -0.273 -1.095 1.00 97.62 127 ALA A C 1
ATOM 962 O O . ALA A 1 127 ? -19.859 -1.122 -0.431 1.00 97.62 127 ALA A O 1
ATOM 963 N N . GLY A 1 128 ? -18.812 0.862 -0.545 1.00 96.25 128 GLY A N 1
ATOM 964 C CA . GLY A 1 128 ? -18.980 1.215 0.869 1.00 96.25 128 GLY A CA 1
ATOM 965 C C . GLY A 1 128 ? -18.179 0.340 1.837 1.00 96.25 128 GLY A C 1
ATOM 966 O O . GLY A 1 128 ? -18.462 0.337 3.030 1.00 96.25 128 GLY A O 1
ATOM 967 N N . LYS A 1 129 ? -17.199 -0.421 1.338 1.00 96.50 129 LYS A N 1
ATOM 968 C CA . LYS A 1 129 ? -16.329 -1.272 2.159 1.00 96.50 129 LYS A CA 1
ATOM 969 C C . LYS A 1 129 ? -15.161 -0.499 2.753 1.00 96.50 129 LYS A C 1
ATOM 971 O O . LYS A 1 129 ? -14.658 -0.892 3.798 1.00 96.50 129 LYS A O 1
ATOM 976 N N . VAL A 1 130 ? -14.715 0.550 2.062 1.00 96.88 130 VAL A N 1
ATOM 977 C CA . VAL A 1 130 ? -13.667 1.454 2.536 1.00 96.88 130 VAL A CA 1
ATOM 978 C C . VAL A 1 130 ? -14.245 2.842 2.775 1.00 96.88 130 VAL A C 1
ATOM 980 O O . VAL A 1 130 ? -14.874 3.417 1.885 1.00 96.88 130 VAL A O 1
ATOM 983 N N . THR A 1 131 ? -14.002 3.392 3.961 1.00 94.44 131 THR A N 1
ATOM 984 C CA . THR A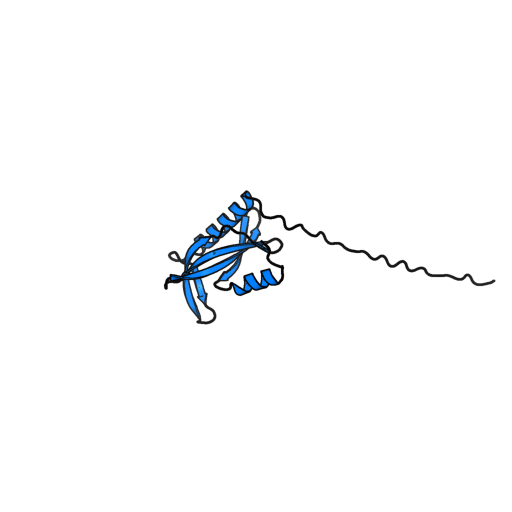 1 131 ? -14.501 4.702 4.400 1.00 94.44 131 THR A CA 1
ATOM 985 C C . THR A 1 131 ? -13.346 5.630 4.802 1.00 94.44 131 THR A C 1
ATOM 987 O O . THR A 1 131 ? -12.201 5.195 4.959 1.00 94.44 131 THR A O 1
ATOM 990 N N . ARG A 1 132 ? -13.625 6.938 4.870 1.00 89.19 132 ARG A N 1
ATOM 991 C CA . ARG A 1 132 ? -12.659 7.987 5.245 1.00 89.19 132 ARG A CA 1
ATOM 992 C C . ARG A 1 132 ? -12.767 8.344 6.720 1.00 89.19 132 ARG A C 1
ATOM 994 O O . ARG A 1 132 ? -13.916 8.388 7.207 1.00 89.19 132 ARG A O 1
#

Sequence (132 aa):
MNAIRTILLVAALLGLGAGPASAETSPSLTEKAALQAAMQRHIDRTLVDGAILHLDRASGEVQRLHPVTAHPMILIYGEHFVLCFDFRDDAGNNVPIDYYMARQGGSYTVFHTAVADRALLQDLMAAGKVTR